Protein AF-A0A0J7JB76-F1 (afdb_monomer_lite)

Sequence (177 aa):
MGILAAVIQRQQTGEGQFIDISMTDAAFALNAMAGAACLAGGVEQKPEAGLLNGGSFYDYYQTRDERWLSVGSLEPQFSARLCDTLGLSEMKGLALSQKAFDQKALKEAIAGKIRDKDLAEWQSIFAGQDACVEPVLTISEAAEHPQLKARGMVVEADRGGGVMQRQLGCAIRFGAR

Secondary structure (DSSP, 8-state):
-HHHHHHHHHHHHS--------HHHHHHHTTHHHHHHHHTT-----TT-STTTTSSS-EEEE-TTS-EEEE---SHHHHHHHHHHHT-GGGHHHHT---HHHHHHHHHHHHHHHTTS-HHHHHHHHTT--S-EEE---HHHHHHSHHHHHTT-EEEEE-STT-EEEEEPPS------

InterPro domains:
  IPR003673 CoA-transferase family III [PF02515] (1-174)
  IPR023606 CoA-transferase family III domain 1 superfamily [G3DSA:3.40.50.10540] (1-158)
  IPR023606 CoA-transferase family III domain 1 superfamily [SSF89796] (1-175)
  IPR044855 CoA-transferase family III domain 3 superfamily [G3DSA:3.30.1540.10] (49-137)
  IPR050509 Coenzyme A-transferase family III [PTHR48228] (1-164)

Organism: NCBI:txid1658765

Radius of gyration: 22.47 Å; chains: 1; bounding box: 61×36×62 Å

Foldseek 3Di:
DVVVVQVVVCVVVVDGDDDDDDPVVVVVVVCVPQCCCCVVVVDHDDQCCDPCRPLFLQAWAAEQVRFIKGFDQLDLVLLCLLCVLLVNNVLSVLSPDPDSVSRVVVNVSSNVSRHVHDPVVVCVSCVVRSNRMDTPDDPVVVCVDPVCVVVVQWDWDDPDPPDTDTDGDDPDDDDDD

pLDDT: mean 95.37, std 5.17, range [47.91, 98.81]

Structure (mmCIF, N/CA/C/O backbone):
data_AF-A0A0J7JB76-F1
#
_entry.id   AF-A0A0J7JB76-F1
#
loop_
_atom_site.group_PDB
_atom_site.id
_atom_site.type_symbol
_atom_site.label_atom_id
_atom_site.label_alt_id
_atom_site.label_comp_id
_atom_site.label_asym_id
_atom_site.label_entity_id
_atom_site.label_seq_id
_atom_site.pdbx_PDB_ins_code
_atom_site.Cartn_x
_atom_site.Cartn_y
_atom_site.Cartn_z
_atom_site.occupancy
_atom_site.B_iso_or_equiv
_atom_site.auth_seq_id
_atom_site.auth_comp_id
_atom_site.auth_asym_id
_atom_site.auth_atom_id
_atom_site.pdbx_PDB_model_num
ATOM 1 N N . MET A 1 1 ? -11.875 -0.690 19.482 1.00 92.62 1 MET A N 1
ATOM 2 C CA . MET A 1 1 ? -11.086 -1.443 20.485 1.00 92.62 1 MET A CA 1
ATOM 3 C C . MET A 1 1 ? -11.352 -0.988 21.916 1.00 92.62 1 MET A C 1
ATOM 5 O O . MET A 1 1 ? -11.754 -1.835 22.699 1.00 92.62 1 MET A O 1
ATOM 9 N N . GLY A 1 2 ? -11.216 0.303 22.258 1.00 96.25 2 GLY A N 1
ATOM 10 C CA . GLY A 1 2 ? -11.395 0.788 23.643 1.00 96.25 2 GLY A CA 1
ATOM 11 C C . GLY A 1 2 ? -12.707 0.362 24.321 1.00 96.25 2 GLY A C 1
ATOM 12 O O . GLY A 1 2 ? -12.677 -0.172 25.423 1.00 96.25 2 GLY A O 1
ATOM 13 N N . ILE A 1 3 ? -13.846 0.482 23.627 1.00 97.75 3 ILE A N 1
ATOM 14 C CA . ILE A 1 3 ? -15.155 0.061 24.166 1.00 97.75 3 ILE A CA 1
ATOM 15 C C . ILE A 1 3 ? -15.190 -1.445 24.468 1.00 97.75 3 ILE A C 1
ATOM 17 O O . ILE A 1 3 ? -15.664 -1.845 25.526 1.00 97.75 3 ILE A O 1
ATOM 21 N N . LEU A 1 4 ? -14.663 -2.289 23.572 1.00 96.88 4 LEU A N 1
ATOM 22 C CA . LEU A 1 4 ? -14.629 -3.742 23.782 1.00 96.88 4 LEU A CA 1
ATOM 23 C C . LEU A 1 4 ? -13.777 -4.106 25.007 1.00 96.88 4 LEU A C 1
ATOM 25 O O . LEU A 1 4 ? -14.193 -4.941 25.805 1.00 96.88 4 LEU A O 1
ATOM 29 N N . ALA A 1 5 ? -12.628 -3.446 25.190 1.00 97.38 5 ALA A N 1
ATOM 30 C CA . ALA A 1 5 ? -11.774 -3.644 26.361 1.00 97.38 5 ALA A CA 1
ATOM 31 C C . ALA A 1 5 ? -12.476 -3.223 27.665 1.00 97.38 5 ALA A C 1
ATOM 33 O O . ALA A 1 5 ? -12.459 -3.980 28.632 1.00 97.38 5 ALA A O 1
ATOM 34 N N . ALA A 1 6 ? -13.163 -2.074 27.674 1.00 98.00 6 ALA A N 1
ATOM 35 C CA . ALA A 1 6 ? -13.942 -1.624 28.829 1.00 98.00 6 ALA A CA 1
ATOM 36 C C . ALA A 1 6 ? -15.108 -2.575 29.154 1.00 98.00 6 ALA A C 1
ATOM 38 O O . ALA A 1 6 ? -15.382 -2.841 30.318 1.00 98.00 6 ALA A O 1
ATOM 39 N N . VAL A 1 7 ? -15.766 -3.151 28.141 1.00 98.19 7 VAL A N 1
ATOM 40 C CA . VAL A 1 7 ? -16.809 -4.170 28.352 1.00 98.19 7 VAL A CA 1
ATOM 41 C C . VAL A 1 7 ? -16.234 -5.444 28.977 1.00 98.19 7 VAL A C 1
ATOM 43 O O . VAL A 1 7 ? -16.875 -6.011 29.859 1.00 98.19 7 VAL A O 1
ATOM 46 N N . ILE A 1 8 ? -15.050 -5.897 28.548 1.00 98.00 8 ILE A N 1
ATOM 47 C CA . ILE A 1 8 ? -14.371 -7.064 29.138 1.00 98.00 8 ILE A CA 1
ATOM 48 C C . ILE A 1 8 ? -13.971 -6.779 30.590 1.00 98.00 8 ILE A C 1
ATOM 50 O O . ILE A 1 8 ? -14.227 -7.607 31.460 1.00 98.00 8 ILE A O 1
ATOM 54 N N . GLN A 1 9 ? -13.395 -5.607 30.870 1.00 97.94 9 GLN A N 1
ATOM 55 C CA . GLN A 1 9 ? -13.030 -5.212 32.233 1.00 97.94 9 GLN A CA 1
ATOM 56 C C . GLN A 1 9 ? -14.270 -5.141 33.136 1.00 97.94 9 GLN A C 1
ATOM 58 O O . GLN A 1 9 ? -14.267 -5.742 34.209 1.00 97.94 9 GLN A O 1
ATOM 63 N N . ARG A 1 10 ? -15.364 -4.530 32.663 1.00 98.31 10 ARG A N 1
ATOM 64 C CA . ARG A 1 10 ? -16.624 -4.432 33.411 1.00 98.31 10 ARG A CA 1
ATOM 65 C C . ARG A 1 10 ? -17.196 -5.801 33.772 1.00 98.31 10 ARG A C 1
ATOM 67 O O . ARG A 1 10 ? -17.829 -5.931 34.811 1.00 98.31 10 ARG A O 1
ATOM 74 N N . GLN A 1 11 ? -17.003 -6.832 32.943 1.00 98.31 11 GLN A N 1
ATOM 75 C CA . GLN A 1 11 ? -17.454 -8.192 33.284 1.00 98.31 11 GLN A CA 1
ATOM 76 C C . GLN A 1 11 ? -16.741 -8.759 34.518 1.00 98.31 11 GLN A C 1
ATOM 78 O O . GLN A 1 11 ? -17.311 -9.600 35.204 1.00 98.31 11 GLN A O 1
ATOM 83 N N . GLN A 1 12 ? -15.517 -8.308 34.800 1.00 97.31 12 GLN A N 1
ATOM 84 C CA . GLN A 1 12 ? -14.741 -8.747 35.959 1.00 97.31 12 GLN A CA 1
ATOM 85 C C . GLN A 1 12 ? -14.987 -7.863 37.183 1.00 97.31 12 GLN A C 1
ATOM 87 O O . GLN A 1 12 ? -15.026 -8.365 38.301 1.00 97.31 12 GLN A O 1
ATOM 92 N N . THR A 1 13 ? -15.141 -6.553 36.981 1.00 97.56 13 THR A N 1
ATOM 93 C CA . THR A 1 13 ? -15.180 -5.568 38.074 1.00 97.56 13 THR A CA 1
ATOM 94 C C . THR A 1 13 ? -16.583 -5.075 38.419 1.00 97.56 13 THR A C 1
ATOM 96 O O . THR A 1 13 ? -16.801 -4.586 39.520 1.00 97.56 13 THR A O 1
ATOM 99 N N . GLY A 1 14 ? -17.541 -5.183 37.497 1.00 98.00 14 GLY A N 1
ATOM 100 C CA . GLY A 1 14 ? -18.872 -4.579 37.611 1.00 98.00 14 GLY A CA 1
ATOM 101 C C . GLY A 1 14 ? -18.912 -3.074 37.314 1.00 98.00 14 GLY A C 1
ATOM 102 O O . GLY A 1 14 ? -20.000 -2.502 37.253 1.00 98.00 14 GLY A O 1
ATOM 103 N N . GLU A 1 15 ? -17.767 -2.432 37.075 1.00 98.06 15 GLU A N 1
ATOM 104 C CA . GLU A 1 15 ? -17.663 -0.978 36.934 1.00 98.06 15 GLU A CA 1
ATOM 105 C C . GLU A 1 15 ? -17.486 -0.542 35.477 1.00 98.06 15 GLU A C 1
ATOM 107 O O . GLU A 1 15 ? -16.827 -1.200 34.674 1.00 98.06 15 GLU A O 1
ATOM 112 N N . GLY A 1 16 ? -18.107 0.583 35.117 1.00 97.50 16 GLY A N 1
ATOM 113 C CA . GLY A 1 16 ? -17.856 1.242 33.836 1.00 97.50 16 GLY A CA 1
ATOM 114 C C . GLY A 1 16 ? -16.560 2.053 33.857 1.00 97.50 16 GLY A C 1
ATOM 115 O O . GLY A 1 16 ? -15.994 2.317 34.914 1.00 97.50 16 GLY A O 1
ATOM 116 N N . GLN A 1 17 ? -16.121 2.511 32.684 1.00 97.75 17 GLN A N 1
ATOM 117 C CA . GLN A 1 17 ? -14.946 3.373 32.5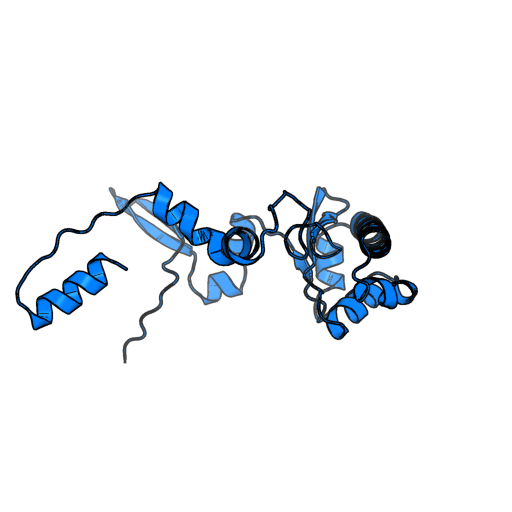62 1.00 97.75 17 GLN A CA 1
ATOM 118 C C . GLN A 1 17 ? -15.188 4.495 31.548 1.00 97.75 17 GLN A C 1
ATOM 120 O O . GLN A 1 17 ? -15.832 4.285 30.519 1.00 97.75 17 GLN A O 1
ATOM 125 N N . PHE A 1 18 ? -14.640 5.679 31.829 1.00 98.00 18 PHE A N 1
ATOM 126 C CA . PHE A 1 18 ? -14.515 6.756 30.850 1.00 98.00 18 PHE A CA 1
ATOM 127 C C . PHE A 1 18 ? -13.402 6.426 29.841 1.00 98.00 18 PHE A C 1
ATOM 129 O O . PHE A 1 18 ? -12.328 5.955 30.222 1.00 98.00 18 PHE A O 1
ATOM 136 N N . ILE A 1 19 ? -13.668 6.651 28.553 1.00 97.88 19 ILE A N 1
ATOM 137 C CA . ILE A 1 19 ? -12.717 6.419 27.461 1.00 97.88 19 ILE A CA 1
ATOM 138 C C . ILE A 1 19 ? -12.469 7.757 26.775 1.00 97.88 19 ILE A C 1
ATOM 140 O O . ILE A 1 19 ? -13.378 8.296 26.145 1.00 97.88 19 ILE A O 1
ATOM 144 N N . ASP A 1 20 ? -11.239 8.250 26.878 1.00 97.56 20 ASP A N 1
ATOM 145 C CA . ASP A 1 20 ? -10.775 9.411 26.125 1.00 97.56 20 ASP A CA 1
ATOM 146 C C . ASP A 1 20 ? -10.216 8.962 24.768 1.00 97.56 20 ASP A C 1
ATOM 148 O O . ASP A 1 20 ? -9.429 8.013 24.692 1.00 97.56 20 ASP A O 1
ATOM 152 N N . ILE A 1 21 ? -10.674 9.587 23.685 1.00 96.56 21 ILE A N 1
ATOM 153 C CA . ILE A 1 21 ? -10.290 9.236 22.317 1.00 96.56 21 ILE A CA 1
ATOM 154 C C . ILE A 1 21 ? -10.193 10.487 21.446 1.00 96.56 21 ILE A C 1
ATOM 156 O O . ILE A 1 21 ? -11.122 11.287 21.356 1.00 96.56 21 ILE A O 1
ATOM 160 N N . SER A 1 22 ? -9.069 10.607 20.742 1.00 97.62 22 SER A N 1
ATOM 161 C CA . SER A 1 22 ? -8.717 11.749 19.901 1.00 97.62 22 SER A CA 1
ATOM 162 C C . SER A 1 22 ? -8.426 11.289 18.471 1.00 97.62 22 SER A C 1
ATOM 164 O O . SER A 1 22 ? -7.728 10.296 18.246 1.00 97.62 22 SER A O 1
ATOM 166 N N . MET A 1 23 ? -8.954 12.022 17.482 1.00 98.00 23 MET A N 1
ATOM 167 C CA . MET A 1 23 ? -8.622 11.793 16.069 1.00 98.00 23 MET A CA 1
ATOM 168 C C . MET A 1 23 ? -7.137 12.044 15.796 1.00 98.00 23 MET A C 1
ATOM 170 O O . MET A 1 23 ? -6.532 11.320 15.008 1.00 98.00 23 MET A O 1
ATOM 174 N N . THR A 1 24 ? -6.553 13.041 16.463 1.00 98.31 24 THR A N 1
ATOM 175 C CA . THR A 1 24 ? -5.139 13.400 16.330 1.00 98.31 24 THR A CA 1
ATOM 176 C C . THR A 1 24 ? -4.244 12.267 16.815 1.00 98.31 24 THR A C 1
ATOM 178 O O . THR A 1 24 ? -3.324 11.871 16.104 1.00 98.31 24 THR A O 1
ATOM 181 N N . ASP A 1 25 ? -4.553 11.688 17.976 1.00 97.50 25 ASP A N 1
ATOM 182 C CA . ASP A 1 25 ? -3.767 10.610 18.584 1.00 97.50 25 ASP A CA 1
ATOM 183 C C . ASP A 1 25 ? -3.818 9.355 17.710 1.00 97.50 25 ASP A C 1
ATOM 185 O O . ASP A 1 25 ? -2.791 8.733 17.434 1.00 97.50 25 ASP A O 1
ATOM 189 N N . ALA A 1 26 ? -5.013 9.015 17.214 1.00 96.81 26 ALA A N 1
ATOM 190 C CA . ALA A 1 26 ? -5.208 7.884 16.316 1.00 96.81 26 ALA A CA 1
ATOM 191 C C . ALA A 1 26 ? -4.453 8.071 14.990 1.00 96.81 26 ALA A C 1
ATOM 193 O O . ALA A 1 26 ? -3.757 7.157 14.550 1.00 96.81 26 ALA A O 1
ATOM 194 N N . ALA A 1 27 ? -4.548 9.251 14.370 1.00 97.62 27 ALA A N 1
ATOM 195 C CA . ALA A 1 27 ? -3.835 9.552 13.131 1.00 97.62 27 ALA A CA 1
ATOM 196 C C . ALA A 1 27 ? -2.311 9.528 13.328 1.00 97.62 27 ALA A C 1
ATOM 198 O O . ALA A 1 27 ? -1.595 8.954 12.508 1.00 97.62 27 ALA A O 1
ATOM 199 N N . PHE A 1 28 ? -1.809 10.089 14.432 1.00 96.56 28 PHE A N 1
ATOM 200 C CA . PHE A 1 28 ? -0.385 10.061 14.761 1.00 96.56 28 PHE A CA 1
ATOM 201 C C . PHE A 1 28 ? 0.117 8.620 14.950 1.00 96.56 28 PHE A C 1
ATOM 203 O O . PHE A 1 28 ? 1.115 8.234 14.342 1.00 96.56 28 PHE A O 1
ATOM 210 N N . ALA A 1 29 ? -0.620 7.785 15.690 1.00 96.38 29 ALA A N 1
ATOM 211 C CA . ALA A 1 29 ? -0.256 6.390 15.948 1.00 96.38 29 ALA A CA 1
ATOM 212 C C . ALA A 1 29 ? -0.240 5.491 14.692 1.00 96.38 29 ALA A C 1
ATOM 214 O O . ALA A 1 29 ? 0.509 4.514 14.650 1.00 96.38 29 ALA A O 1
ATOM 215 N N . LEU A 1 30 ? -1.010 5.819 13.645 1.00 96.75 30 LEU A N 1
ATOM 216 C CA . LEU A 1 30 ? -0.991 5.086 12.368 1.00 96.75 30 LEU A CA 1
ATOM 217 C C . LEU A 1 30 ? 0.323 5.252 11.582 1.00 96.75 30 LEU A C 1
ATOM 219 O O . LEU A 1 30 ? 0.558 4.519 10.624 1.00 96.75 30 LEU A O 1
ATOM 223 N N . ASN A 1 31 ? 1.217 6.146 12.009 1.00 94.88 31 ASN A N 1
ATOM 224 C CA . ASN A 1 31 ? 2.530 6.352 11.401 1.00 94.88 31 ASN A CA 1
ATOM 225 C C . ASN A 1 31 ? 3.616 5.436 11.990 1.00 94.88 31 ASN A C 1
ATOM 227 O O . ASN A 1 31 ? 4.779 5.815 11.996 1.00 94.88 31 ASN A O 1
ATOM 231 N N . ALA A 1 32 ? 3.282 4.241 12.491 1.00 94.81 32 ALA A N 1
ATOM 232 C CA . ALA A 1 32 ? 4.197 3.399 13.274 1.00 94.81 32 ALA A CA 1
ATOM 233 C C . ALA A 1 32 ? 5.607 3.227 12.659 1.00 94.81 32 ALA A C 1
ATOM 235 O O . ALA A 1 32 ? 6.602 3.375 13.365 1.00 94.81 32 ALA A O 1
ATOM 236 N N . MET A 1 33 ? 5.715 2.975 11.348 1.00 92.88 33 MET A N 1
ATOM 237 C CA . MET A 1 33 ? 7.012 2.818 10.668 1.00 92.88 33 MET A CA 1
ATOM 238 C C . MET A 1 33 ? 7.784 4.140 10.540 1.00 92.88 33 MET A C 1
ATOM 240 O O . MET A 1 33 ? 8.948 4.219 10.926 1.00 92.88 33 MET A O 1
ATOM 244 N N . ALA A 1 34 ? 7.128 5.183 10.024 1.00 92.69 34 ALA A N 1
ATOM 245 C CA . ALA A 1 34 ? 7.710 6.515 9.851 1.00 92.69 34 ALA A CA 1
ATOM 246 C C . ALA A 1 34 ? 8.100 7.145 11.202 1.00 92.69 34 ALA A C 1
ATOM 248 O O . ALA A 1 34 ? 9.177 7.721 11.351 1.00 92.69 34 ALA A O 1
ATOM 249 N N . GLY A 1 35 ? 7.246 6.969 12.209 1.00 94.75 35 GLY A N 1
ATOM 250 C CA . GLY A 1 35 ? 7.457 7.395 13.584 1.00 94.75 35 GLY A CA 1
ATOM 251 C C . GLY A 1 35 ? 8.623 6.667 14.243 1.00 94.75 35 GLY A C 1
ATOM 252 O O . GLY A 1 35 ? 9.445 7.323 14.871 1.00 94.75 35 GLY A O 1
ATOM 253 N N . ALA A 1 36 ? 8.768 5.349 14.058 1.00 95.12 36 ALA A N 1
ATOM 254 C CA . ALA A 1 36 ? 9.933 4.618 14.562 1.00 95.12 36 ALA A CA 1
ATOM 255 C C . ALA A 1 36 ? 11.240 5.107 13.912 1.00 95.12 36 ALA A C 1
ATOM 257 O O . ALA A 1 36 ? 12.220 5.360 14.614 1.00 95.12 36 ALA A O 1
ATOM 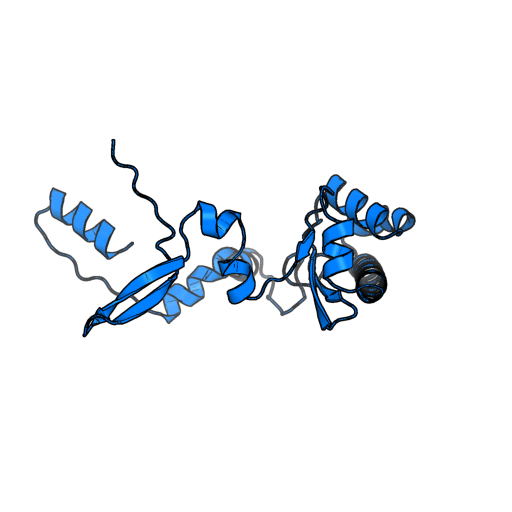258 N N . ALA A 1 37 ? 11.245 5.299 12.589 1.00 93.81 37 ALA A N 1
ATOM 259 C CA . ALA A 1 37 ? 12.408 5.812 11.868 1.00 93.81 37 ALA A CA 1
ATOM 260 C C . ALA A 1 37 ? 12.819 7.222 12.335 1.00 93.81 37 ALA A C 1
ATOM 262 O O . ALA A 1 37 ? 14.008 7.484 12.508 1.00 93.81 37 ALA A O 1
ATOM 263 N N . CYS A 1 38 ? 11.852 8.105 12.600 1.00 95.75 38 CYS A N 1
ATOM 264 C CA . CYS A 1 38 ? 12.116 9.453 13.101 1.00 95.75 38 CYS A CA 1
ATOM 265 C C . CYS A 1 38 ? 12.499 9.468 14.593 1.00 95.75 38 CYS A C 1
ATOM 267 O O . CYS A 1 38 ? 13.595 9.899 14.941 1.00 95.75 38 CYS A O 1
ATOM 269 N N . LEU A 1 39 ? 11.643 8.950 15.479 1.00 97.00 39 LEU A N 1
ATOM 270 C CA . LEU A 1 39 ? 11.798 9.079 16.935 1.00 97.00 39 LEU A CA 1
ATOM 271 C C . LEU A 1 39 ? 12.930 8.219 17.507 1.00 97.00 39 LEU A C 1
ATOM 273 O O . LEU A 1 39 ? 13.630 8.662 18.413 1.00 97.00 39 LEU A O 1
ATOM 277 N N . ALA A 1 40 ? 13.099 6.990 17.008 1.00 96.69 40 ALA A N 1
ATOM 278 C CA . ALA A 1 40 ? 14.149 6.084 17.476 1.00 96.69 40 ALA A CA 1
ATOM 279 C C . ALA A 1 40 ? 15.385 6.112 16.568 1.00 96.69 40 ALA A C 1
ATOM 281 O O . ALA A 1 40 ? 16.505 5.953 17.049 1.00 96.69 40 ALA A O 1
ATOM 282 N N . GLY A 1 41 ? 15.187 6.303 15.260 1.00 95.50 41 GLY A N 1
ATOM 283 C CA . GLY A 1 41 ? 16.265 6.297 14.270 1.00 95.50 41 GLY A CA 1
ATOM 284 C C . GLY A 1 41 ? 16.881 7.665 13.969 1.00 95.50 41 GLY A C 1
ATOM 285 O O . GLY A 1 41 ? 17.928 7.711 13.330 1.00 95.50 41 GLY A O 1
ATOM 286 N N . GLY A 1 42 ? 16.260 8.773 14.392 1.00 96.19 42 GLY A N 1
ATOM 287 C CA . GLY A 1 42 ? 16.727 10.128 14.075 1.00 96.19 42 GLY A CA 1
ATOM 288 C C . GLY A 1 42 ? 16.656 10.477 12.584 1.00 96.19 42 GLY A C 1
ATOM 289 O O . GLY A 1 42 ? 17.333 11.401 12.136 1.00 96.19 42 GLY A O 1
ATOM 290 N N . VAL A 1 43 ? 15.877 9.726 11.797 1.00 92.94 43 VAL A N 1
ATOM 291 C CA . VAL A 1 43 ? 15.744 9.924 10.351 1.00 92.94 43 VAL A CA 1
ATOM 292 C C . VAL A 1 43 ? 14.464 10.692 10.062 1.00 92.94 43 VAL A C 1
ATOM 294 O O . VAL A 1 43 ? 13.362 10.153 10.173 1.00 92.94 43 VAL A O 1
ATOM 297 N N . GLU A 1 44 ? 14.611 11.944 9.640 1.00 93.94 44 GLU A N 1
ATOM 298 C CA . GLU A 1 44 ? 13.477 12.762 9.219 1.00 93.94 44 GLU A CA 1
ATOM 299 C C . GLU A 1 44 ? 12.814 12.175 7.968 1.00 93.94 44 GLU A C 1
ATOM 301 O O . GLU A 1 44 ? 13.489 11.809 6.999 1.00 93.94 44 GLU A O 1
ATOM 306 N N . GLN A 1 45 ? 11.486 12.094 7.980 1.00 92.81 45 GLN A N 1
ATOM 307 C CA . GLN A 1 45 ? 10.729 11.473 6.898 1.00 92.81 45 GLN A CA 1
ATOM 308 C C . GLN A 1 45 ? 10.355 12.515 5.847 1.00 92.81 45 GLN A C 1
ATOM 310 O O . GLN A 1 45 ? 9.967 13.639 6.163 1.00 92.81 45 GLN A O 1
ATOM 315 N N . LYS A 1 46 ? 10.463 12.142 4.571 1.00 93.06 46 LYS A N 1
ATOM 316 C CA . LYS A 1 46 ? 10.091 13.001 3.442 1.00 93.06 46 LYS A CA 1
ATOM 317 C C . LYS A 1 46 ? 9.282 12.208 2.413 1.00 93.06 46 LYS A C 1
ATOM 319 O O . LYS A 1 46 ? 9.498 10.994 2.289 1.00 93.06 46 LYS A O 1
ATOM 324 N N . PRO A 1 47 ? 8.371 12.869 1.675 1.00 92.06 47 PRO A N 1
ATOM 325 C CA . PRO A 1 47 ? 7.729 12.260 0.516 1.00 92.06 47 PRO A CA 1
ATOM 326 C C . PRO A 1 47 ? 8.786 11.703 -0.442 1.00 92.06 47 PRO A C 1
ATOM 328 O O . PRO A 1 47 ? 9.788 12.372 -0.688 1.00 92.06 47 PRO A O 1
ATOM 331 N N . GLU A 1 48 ? 8.576 10.478 -0.927 1.00 91.81 48 GLU A N 1
ATOM 332 C CA . GLU A 1 48 ? 9.420 9.837 -1.949 1.00 91.81 48 GLU A CA 1
ATOM 333 C C . GLU A 1 48 ? 10.917 9.738 -1.609 1.00 91.81 48 GLU A C 1
ATOM 335 O O . GLU A 1 48 ? 11.764 9.687 -2.495 1.00 91.81 48 GLU A O 1
ATOM 340 N N . ALA A 1 49 ? 11.276 9.708 -0.323 1.00 90.38 49 ALA A N 1
ATOM 341 C CA . ALA A 1 49 ? 12.674 9.603 0.107 1.00 90.38 49 ALA A CA 1
ATOM 342 C C . ALA A 1 49 ? 13.055 8.224 0.668 1.00 90.38 49 ALA A C 1
ATOM 344 O O . ALA A 1 49 ? 14.238 7.908 0.783 1.00 90.38 49 ALA A O 1
ATOM 345 N N . GLY A 1 50 ? 12.072 7.418 1.059 1.00 89.31 50 GLY A N 1
ATOM 346 C CA . GLY A 1 50 ? 12.257 6.119 1.691 1.00 89.31 50 GLY A CA 1
ATOM 347 C C . GLY A 1 50 ? 12.077 4.954 0.721 1.00 89.31 50 GLY A C 1
ATOM 348 O O . GLY A 1 50 ? 11.509 5.081 -0.361 1.00 89.31 50 GLY A O 1
ATOM 349 N N . LEU A 1 51 ? 12.523 3.774 1.152 1.00 90.19 51 LEU A N 1
ATOM 350 C CA . LEU A 1 51 ? 12.467 2.552 0.348 1.00 90.19 51 LEU A CA 1
ATOM 351 C C . LEU A 1 51 ? 11.043 2.213 -0.122 1.00 90.19 51 LEU A C 1
ATOM 353 O O . LEU A 1 51 ? 10.870 1.832 -1.271 1.00 90.19 51 LEU A O 1
ATOM 357 N N . LEU A 1 52 ? 10.044 2.376 0.752 1.00 91.81 52 LEU A N 1
ATOM 358 C CA . LEU A 1 52 ? 8.666 1.906 0.546 1.00 91.81 52 LEU A CA 1
ATOM 359 C C . LEU A 1 52 ? 7.679 3.006 0.127 1.00 91.81 52 LEU A C 1
ATOM 361 O O . LEU A 1 52 ? 6.472 2.774 0.128 1.00 91.81 52 LEU A O 1
ATOM 365 N N . ASN A 1 53 ? 8.159 4.217 -0.161 1.00 90.81 53 ASN A N 1
ATOM 366 C CA . ASN A 1 53 ? 7.292 5.355 -0.482 1.00 90.81 53 ASN A CA 1
ATOM 367 C C . ASN A 1 53 ? 7.708 6.104 -1.756 1.00 90.81 53 ASN A C 1
ATOM 369 O O . ASN A 1 53 ? 7.394 7.284 -1.872 1.00 90.81 53 ASN A O 1
ATOM 373 N N . GLY A 1 54 ? 8.418 5.439 -2.673 1.00 91.75 54 GLY A N 1
ATOM 374 C CA . GLY A 1 54 ? 8.844 6.013 -3.953 1.00 91.75 54 GLY A CA 1
ATOM 375 C C . GLY A 1 54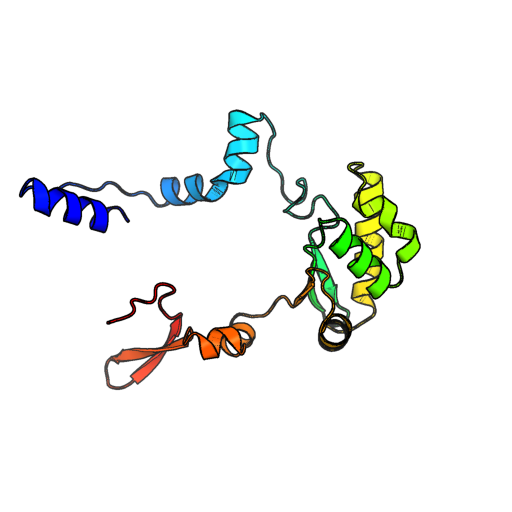 ? 10.288 6.525 -3.990 1.00 91.75 54 GLY A C 1
ATOM 376 O O . GLY A 1 54 ? 10.747 6.969 -5.038 1.00 91.75 54 GLY A O 1
ATOM 377 N N . GLY A 1 55 ? 11.058 6.423 -2.901 1.00 92.50 55 GLY A N 1
ATOM 378 C CA . GLY A 1 55 ? 12.496 6.748 -2.906 1.00 92.50 55 GLY A CA 1
ATOM 379 C C . GLY A 1 55 ? 13.392 5.693 -3.565 1.00 92.50 55 GLY A C 1
ATOM 380 O O . GLY A 1 55 ? 14.606 5.873 -3.651 1.00 92.50 55 GLY A O 1
ATOM 381 N N . SER A 1 56 ? 12.806 4.591 -4.030 1.00 95.25 56 SER A N 1
ATOM 382 C CA . SER A 1 56 ? 13.471 3.482 -4.715 1.00 95.25 56 SER A CA 1
ATOM 383 C C . SER A 1 56 ? 12.676 3.079 -5.966 1.00 95.25 56 SER A C 1
ATOM 385 O O . SER A 1 56 ? 11.706 3.751 -6.320 1.00 95.25 56 SER A O 1
ATOM 387 N N . PHE A 1 57 ? 13.050 1.984 -6.638 1.00 96.56 57 PHE A N 1
ATOM 388 C CA . PHE A 1 57 ? 12.214 1.428 -7.713 1.00 96.56 57 PHE A CA 1
ATOM 389 C C . PHE A 1 57 ? 10.881 0.826 -7.212 1.00 96.56 57 PHE A C 1
ATOM 391 O O . PHE A 1 57 ? 10.013 0.522 -8.032 1.00 96.56 57 PHE A O 1
ATOM 398 N N . TYR A 1 58 ? 10.695 0.650 -5.899 1.00 97.00 58 TYR A N 1
ATOM 399 C CA . TYR A 1 58 ? 9.389 0.356 -5.306 1.00 97.00 58 TYR A CA 1
ATOM 400 C C . TYR A 1 58 ? 8.518 1.611 -5.392 1.00 97.00 58 TYR A C 1
ATOM 402 O O . TYR A 1 58 ? 8.714 2.568 -4.634 1.00 97.00 58 TYR A O 1
ATOM 410 N N . ASP A 1 59 ? 7.596 1.629 -6.353 1.00 97.50 59 ASP A N 1
ATOM 411 C CA . ASP A 1 59 ? 6.739 2.782 -6.613 1.00 97.50 59 ASP A CA 1
ATOM 412 C C . ASP A 1 59 ? 5.538 2.434 -7.508 1.00 97.50 59 ASP A C 1
ATOM 414 O O . ASP A 1 59 ? 5.352 1.292 -7.942 1.00 97.50 59 ASP A O 1
ATOM 418 N N . TYR A 1 60 ? 4.731 3.450 -7.797 1.00 97.81 60 TYR A N 1
ATOM 419 C CA . TYR A 1 60 ? 3.703 3.449 -8.817 1.00 97.81 60 TYR A CA 1
ATOM 420 C C . TYR A 1 60 ? 4.239 3.963 -10.153 1.00 97.81 60 TYR A C 1
ATOM 422 O O . TYR A 1 60 ? 4.948 4.967 -10.231 1.00 97.81 60 TYR A O 1
ATOM 430 N N . TYR A 1 61 ? 3.832 3.299 -11.231 1.00 98.44 61 TYR A N 1
ATOM 431 C CA . TYR A 1 61 ? 4.270 3.605 -12.585 1.00 98.44 61 TYR A CA 1
ATOM 432 C C . TYR A 1 61 ? 3.074 3.790 -13.508 1.00 98.44 61 TYR A C 1
ATOM 434 O O . TYR A 1 61 ? 2.187 2.937 -13.573 1.00 98.44 61 TYR A O 1
ATOM 442 N N . GLN A 1 62 ? 3.062 4.917 -14.216 1.00 98.62 62 GLN A N 1
ATOM 443 C CA . GLN A 1 62 ? 1.981 5.272 -15.126 1.00 98.62 62 GLN A CA 1
ATOM 444 C C . GLN A 1 62 ? 2.105 4.495 -16.440 1.00 98.62 62 GLN A C 1
ATOM 446 O O . GLN A 1 62 ? 3.178 4.464 -17.043 1.00 98.62 62 GLN A O 1
ATOM 451 N N . THR A 1 63 ? 1.012 3.887 -16.883 1.00 98.81 63 THR A N 1
ATOM 452 C CA . THR A 1 63 ? 0.894 3.188 -18.167 1.00 98.81 63 THR A CA 1
ATOM 453 C C . THR A 1 63 ? 0.599 4.176 -19.299 1.00 98.81 63 THR A C 1
ATOM 455 O O . THR A 1 63 ? 0.382 5.369 -19.066 1.00 98.81 63 THR A O 1
ATOM 458 N N . ARG A 1 64 ? 0.581 3.692 -20.545 1.00 98.69 64 ARG A N 1
ATOM 459 C CA . ARG A 1 64 ? 0.299 4.517 -21.733 1.00 98.69 64 ARG A CA 1
ATOM 460 C C . ARG A 1 64 ? -1.080 5.188 -21.694 1.00 98.69 64 ARG A C 1
ATOM 462 O O . ARG A 1 64 ? -1.212 6.330 -22.120 1.00 98.69 64 ARG A O 1
ATOM 469 N N . ASP A 1 65 ? -2.081 4.493 -21.164 1.00 98.38 65 ASP A N 1
ATOM 470 C CA . ASP A 1 65 ? -3.473 4.939 -21.014 1.00 98.38 65 ASP A CA 1
ATOM 471 C C . ASP A 1 65 ? -3.731 5.723 -19.713 1.00 98.38 65 ASP A C 1
ATOM 473 O O . ASP A 1 65 ? -4.858 5.771 -19.224 1.00 98.38 65 ASP A O 1
ATOM 477 N N . GLU A 1 66 ? -2.684 6.316 -19.128 1.00 98.25 66 GLU A N 1
ATOM 478 C CA . GLU A 1 66 ? -2.725 7.133 -17.902 1.00 98.25 66 GLU A CA 1
ATOM 479 C C . GLU A 1 66 ? -3.244 6.405 -16.646 1.00 98.25 66 GLU A C 1
ATOM 481 O O . GLU A 1 66 ? -3.528 7.023 -15.615 1.00 98.25 66 GLU A O 1
ATOM 486 N N . ARG A 1 67 ? -3.319 5.074 -16.708 1.00 98.38 67 ARG A N 1
ATOM 487 C CA . ARG A 1 67 ? -3.563 4.191 -15.567 1.00 98.38 67 ARG A CA 1
ATOM 488 C C . ARG A 1 67 ? -2.242 3.891 -14.848 1.00 98.38 67 ARG A C 1
ATOM 490 O O . ARG A 1 67 ? -1.196 4.431 -15.195 1.00 98.38 67 ARG A O 1
ATOM 497 N N . TRP A 1 68 ? -2.286 3.072 -13.799 1.00 98.56 68 TRP A N 1
ATOM 498 C CA . TRP A 1 68 ? -1.137 2.860 -12.916 1.00 98.56 68 TRP A CA 1
ATOM 499 C C . TRP A 1 68 ? -0.955 1.390 -12.547 1.00 98.56 68 TRP A C 1
ATOM 501 O O . TRP A 1 68 ? -1.930 0.678 -12.293 1.00 98.56 68 TRP A O 1
ATOM 511 N N . LEU A 1 69 ? 0.306 0.970 -12.464 1.00 98.50 69 LEU A N 1
ATOM 512 C CA . LEU A 1 69 ? 0.747 -0.269 -11.824 1.00 98.50 69 LEU A CA 1
ATOM 513 C C . LEU A 1 69 ? 1.474 0.068 -10.524 1.00 98.50 69 LEU A C 1
ATOM 515 O O . LEU A 1 69 ? 2.264 1.011 -10.496 1.00 98.50 69 LEU A O 1
ATOM 519 N N . SER A 1 70 ? 1.249 -0.711 -9.471 1.00 98.12 70 SER A N 1
ATOM 520 C CA . SER A 1 70 ? 2.126 -0.741 -8.302 1.00 98.12 70 SER A CA 1
ATOM 521 C C . SER A 1 70 ? 3.208 -1.796 -8.507 1.00 98.12 70 SER A C 1
ATOM 523 O O . SER A 1 70 ? 2.926 -2.908 -8.953 1.00 98.12 70 SER A O 1
ATOM 525 N N . VAL A 1 71 ? 4.453 -1.456 -8.184 1.00 98.12 71 VAL A N 1
ATOM 526 C CA . VAL A 1 71 ? 5.590 -2.378 -8.258 1.00 98.12 71 VAL A CA 1
ATOM 527 C C . VAL A 1 71 ? 6.177 -2.534 -6.864 1.00 98.12 71 VAL A C 1
ATOM 529 O O . VAL A 1 71 ? 6.729 -1.594 -6.296 1.00 98.12 71 VAL A O 1
ATOM 532 N N . GLY A 1 72 ? 6.048 -3.745 -6.326 1.00 96.88 72 GLY A N 1
ATOM 533 C CA . GLY A 1 72 ? 6.457 -4.122 -4.978 1.00 96.88 72 GLY A CA 1
ATOM 534 C C . GLY A 1 72 ? 7.676 -5.046 -4.903 1.00 96.88 72 GLY A C 1
ATOM 535 O O . GLY A 1 72 ? 7.901 -5.668 -3.871 1.00 96.88 72 GLY A O 1
ATOM 536 N N . SER A 1 73 ? 8.428 -5.197 -5.993 1.00 96.50 73 SER A N 1
ATOM 537 C CA . SER A 1 73 ? 9.369 -6.303 -6.239 1.00 96.50 73 SER A CA 1
ATOM 538 C C . SER A 1 73 ? 10.717 -6.197 -5.502 1.00 96.50 73 SER A C 1
ATOM 540 O O . SER A 1 73 ? 11.767 -6.282 -6.133 1.00 96.50 73 SER A O 1
ATOM 542 N N . LEU A 1 74 ? 10.732 -5.980 -4.186 1.00 94.12 74 LEU A N 1
ATOM 543 C CA . LEU A 1 74 ? 11.971 -5.721 -3.430 1.00 94.12 74 LEU A CA 1
ATOM 544 C C . LEU A 1 74 ? 12.861 -6.954 -3.253 1.00 94.12 74 LEU A C 1
ATOM 546 O O . LEU A 1 74 ? 14.083 -6.831 -3.169 1.00 94.12 74 LEU A O 1
ATOM 550 N N . GLU A 1 75 ? 12.275 -8.144 -3.189 1.00 94.94 75 GLU A N 1
ATOM 551 C CA . GLU A 1 75 ? 13.025 -9.374 -2.992 1.00 94.94 75 GLU A CA 1
ATOM 552 C C . GLU A 1 75 ? 13.793 -9.771 -4.266 1.00 94.94 75 GLU A C 1
ATOM 554 O O . GLU A 1 75 ? 13.296 -9.580 -5.384 1.00 94.94 75 GLU A O 1
ATOM 559 N N . PRO A 1 76 ? 14.993 -10.377 -4.142 1.00 94.50 76 PRO A N 1
ATOM 560 C CA . PRO A 1 76 ? 15.843 -10.702 -5.290 1.00 94.50 76 PRO A CA 1
ATOM 561 C C . PRO A 1 76 ? 15.150 -11.534 -6.376 1.00 94.50 76 PRO A C 1
ATOM 563 O O . PRO A 1 76 ? 15.340 -11.280 -7.564 1.00 94.50 76 PRO A O 1
ATOM 566 N N . GLN A 1 77 ? 14.324 -12.517 -5.995 1.00 95.75 77 GLN A N 1
ATOM 567 C CA . GLN A 1 77 ? 13.602 -13.322 -6.983 1.00 95.75 77 GLN A CA 1
ATOM 568 C C . GLN A 1 77 ? 12.549 -12.511 -7.753 1.00 95.75 77 GLN A C 1
ATOM 570 O O . GLN A 1 77 ? 12.414 -12.686 -8.964 1.00 95.75 77 GLN A O 1
ATOM 575 N N . PHE A 1 78 ? 11.839 -11.602 -7.082 1.00 97.06 78 PHE A N 1
ATOM 576 C CA . PHE A 1 78 ? 10.743 -10.837 -7.672 1.00 97.06 78 PHE A CA 1
ATOM 577 C C . PHE A 1 78 ? 11.281 -9.694 -8.527 1.00 97.06 78 PHE A C 1
ATOM 579 O O . PHE A 1 78 ? 10.825 -9.514 -9.651 1.00 97.06 78 PHE A O 1
ATOM 586 N N . SER A 1 79 ? 12.310 -8.981 -8.059 1.00 96.31 79 SER A N 1
ATOM 587 C CA . SER A 1 79 ? 13.024 -7.980 -8.869 1.00 96.31 79 SER A CA 1
ATOM 588 C C . SER A 1 79 ? 13.652 -8.593 -10.121 1.00 96.31 79 SER A C 1
ATOM 590 O O . SER A 1 79 ? 13.586 -7.997 -11.198 1.00 96.31 79 SER A O 1
ATOM 592 N N . ALA A 1 80 ? 14.214 -9.803 -10.026 1.00 96.50 80 ALA A N 1
ATOM 593 C CA . ALA A 1 80 ? 14.728 -10.510 -11.194 1.00 96.50 80 ALA A CA 1
ATOM 594 C C . ALA A 1 80 ? 13.615 -10.837 -12.201 1.00 96.50 80 ALA A C 1
ATOM 596 O O . ALA A 1 80 ? 13.787 -10.581 -13.394 1.00 96.50 80 ALA A O 1
ATOM 597 N N . ARG A 1 81 ? 12.470 -11.348 -11.724 1.00 97.62 81 ARG A N 1
ATOM 598 C CA . ARG A 1 81 ? 11.285 -11.621 -12.556 1.00 97.62 81 ARG A CA 1
ATOM 599 C C . ARG A 1 81 ? 10.712 -10.358 -13.189 1.00 97.62 81 ARG A C 1
ATOM 601 O O . ARG A 1 81 ? 10.384 -10.387 -14.373 1.00 97.62 81 ARG A O 1
ATOM 608 N N . LEU A 1 82 ? 10.640 -9.258 -12.442 1.00 98.19 82 LEU A N 1
ATOM 609 C CA . LEU A 1 82 ? 10.235 -7.947 -12.944 1.00 98.19 82 LEU A CA 1
ATOM 610 C C . LEU A 1 82 ? 11.136 -7.515 -14.105 1.00 98.19 82 LEU A C 1
ATOM 612 O O . LEU A 1 82 ? 10.642 -7.227 -15.192 1.00 98.19 82 LEU A O 1
ATOM 616 N N . CYS A 1 83 ? 12.455 -7.520 -13.890 1.00 97.75 83 CYS A N 1
ATOM 617 C CA . CYS A 1 83 ? 13.423 -7.118 -14.907 1.00 97.75 83 CYS A CA 1
ATOM 618 C C . CYS A 1 83 ? 13.318 -7.995 -16.160 1.00 97.75 83 CYS A C 1
ATOM 620 O O . CYS A 1 83 ? 13.295 -7.465 -17.264 1.00 97.75 83 CYS A O 1
ATOM 622 N N . ASP A 1 84 ? 13.197 -9.316 -16.010 1.00 97.44 84 ASP A N 1
ATOM 623 C CA . ASP A 1 84 ? 13.025 -10.219 -17.156 1.00 97.44 84 ASP A CA 1
ATOM 624 C C . ASP A 1 84 ? 11.732 -9.940 -17.925 1.00 97.44 84 ASP A C 1
ATOM 626 O O . ASP A 1 84 ? 11.745 -9.868 -19.152 1.00 97.44 84 ASP A O 1
ATOM 630 N N . THR A 1 85 ? 10.628 -9.728 -17.209 1.00 97.69 85 THR A N 1
ATOM 631 C CA . THR A 1 85 ? 9.313 -9.466 -17.812 1.00 97.69 85 THR A CA 1
ATOM 632 C C . THR A 1 85 ? 9.293 -8.135 -18.570 1.00 97.69 85 THR A C 1
ATOM 634 O O . THR A 1 85 ? 8.663 -8.026 -19.620 1.00 97.69 85 THR A O 1
ATOM 637 N N . LEU A 1 86 ? 10.026 -7.132 -18.077 1.00 97.75 86 LEU A N 1
ATOM 638 C CA . LEU A 1 86 ? 10.169 -5.821 -18.718 1.00 97.75 86 LEU A CA 1
ATOM 639 C C . LEU A 1 86 ? 11.265 -5.775 -19.801 1.00 97.75 86 LEU A C 1
ATOM 641 O O . LEU A 1 86 ? 11.416 -4.753 -20.477 1.00 97.75 86 LEU A O 1
ATOM 645 N N . GLY A 1 87 ? 12.036 -6.854 -19.979 1.00 97.31 87 GLY A N 1
ATOM 646 C CA . GLY A 1 87 ? 13.178 -6.888 -20.896 1.00 97.31 87 GLY A CA 1
ATOM 647 C C . GLY A 1 87 ? 14.324 -5.963 -20.466 1.00 97.31 87 GLY A C 1
ATOM 648 O O . GLY A 1 87 ? 14.904 -5.286 -21.309 1.00 97.31 87 GLY A O 1
ATOM 649 N N . LEU A 1 88 ? 14.590 -5.908 -19.159 1.00 97.38 88 LEU A N 1
ATOM 650 C CA . LEU A 1 88 ? 15.638 -5.139 -18.474 1.00 97.38 88 LEU A CA 1
ATOM 651 C C . LEU A 1 88 ? 16.595 -6.075 -17.708 1.00 97.38 88 LEU A C 1
ATOM 653 O O . LEU A 1 88 ? 17.059 -5.757 -16.611 1.00 97.38 88 LEU A O 1
ATOM 657 N N . SER A 1 89 ? 16.843 -7.285 -18.218 1.00 96.25 89 SER A N 1
ATOM 658 C CA . SER A 1 89 ? 17.608 -8.325 -17.513 1.00 96.25 89 SER A CA 1
ATOM 659 C C . SER A 1 89 ? 19.029 -7.885 -17.129 1.00 96.25 89 SER A C 1
ATOM 661 O O . SER A 1 89 ? 19.563 -8.349 -16.121 1.00 96.25 89 SER A O 1
ATOM 663 N N . GLU A 1 90 ? 19.633 -6.968 -17.884 1.00 96.00 90 GLU A N 1
ATOM 664 C CA . GLU A 1 90 ? 20.929 -6.349 -17.595 1.00 96.00 90 GLU A CA 1
ATOM 665 C C . GLU A 1 90 ? 20.914 -5.449 -16.349 1.00 96.00 90 GLU A C 1
ATOM 667 O O . GLU A 1 90 ? 21.957 -5.222 -15.737 1.00 96.00 90 GLU A O 1
ATOM 672 N N . MET A 1 91 ? 19.736 -4.977 -15.928 1.00 95.62 91 MET A N 1
ATOM 673 C CA . MET A 1 91 ? 19.563 -4.069 -14.791 1.00 95.62 91 MET A CA 1
ATOM 674 C C . MET A 1 91 ? 19.262 -4.783 -13.468 1.00 95.62 91 MET A C 1
ATOM 676 O O . MET A 1 91 ? 19.165 -4.125 -12.433 1.00 95.62 91 MET A O 1
ATOM 680 N N . LYS A 1 92 ? 19.179 -6.122 -13.451 1.00 95.19 92 LYS A N 1
ATOM 681 C CA . LYS A 1 92 ? 18.897 -6.912 -12.233 1.00 95.19 92 LYS A CA 1
ATOM 682 C C . LYS A 1 92 ? 19.809 -6.572 -11.056 1.00 95.19 92 LYS A C 1
ATOM 684 O O . LYS A 1 92 ? 19.363 -6.544 -9.914 1.00 95.19 92 LYS A O 1
ATOM 689 N N . GLY A 1 93 ? 21.086 -6.297 -11.330 1.00 93.38 93 GLY A N 1
ATOM 690 C CA . GLY A 1 93 ? 22.053 -5.922 -10.297 1.00 93.38 93 GLY A CA 1
ATOM 691 C C . GLY A 1 93 ? 21.719 -4.599 -9.600 1.00 93.38 93 GLY A C 1
ATOM 692 O O . GLY A 1 93 ? 22.054 -4.432 -8.429 1.00 93.38 93 GLY A O 1
ATOM 693 N N . LEU A 1 94 ? 21.022 -3.681 -10.283 1.00 95.25 94 LEU A N 1
ATOM 694 C CA . LEU A 1 94 ? 20.647 -2.379 -9.727 1.00 95.25 94 LEU A CA 1
ATOM 695 C C . LEU A 1 94 ? 19.557 -2.506 -8.660 1.00 95.25 94 LEU A C 1
ATOM 697 O O . LEU A 1 94 ? 19.582 -1.753 -7.691 1.00 95.25 94 LEU A O 1
ATOM 701 N N . ALA A 1 95 ? 18.660 -3.491 -8.780 1.00 91.50 95 ALA A N 1
ATOM 702 C CA . ALA A 1 95 ? 17.592 -3.714 -7.804 1.00 91.50 95 ALA A CA 1
ATOM 703 C C . ALA A 1 95 ? 18.135 -4.042 -6.402 1.00 91.50 95 ALA A C 1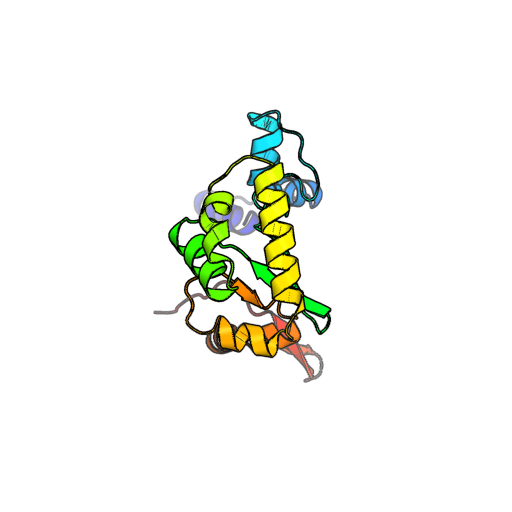
ATOM 705 O O . ALA A 1 95 ? 17.533 -3.677 -5.398 1.00 91.50 95 ALA A O 1
ATOM 706 N N . LEU A 1 96 ? 19.308 -4.679 -6.329 1.00 90.88 96 LEU A N 1
ATOM 707 C CA . LEU A 1 96 ? 19.976 -5.025 -5.071 1.00 90.88 96 LEU A CA 1
ATOM 708 C C . LEU A 1 96 ? 20.859 -3.893 -4.523 1.00 90.88 96 LEU A C 1
ATOM 710 O O . LEU A 1 96 ? 21.382 -3.995 -3.412 1.00 90.88 96 LEU A O 1
ATOM 714 N N . SER A 1 97 ? 21.065 -2.825 -5.297 1.00 93.19 97 SER A N 1
ATOM 715 C CA . SER A 1 97 ? 21.908 -1.704 -4.892 1.00 93.19 97 SER A CA 1
ATOM 716 C C . SER A 1 97 ? 21.161 -0.764 -3.956 1.00 93.19 97 SER A C 1
ATOM 718 O O . SER A 1 97 ? 20.040 -0.358 -4.231 1.00 93.19 97 SER A O 1
ATOM 720 N N . GLN A 1 98 ? 21.811 -0.328 -2.879 1.00 87.88 98 GLN A N 1
ATOM 721 C CA . GLN A 1 98 ? 21.275 0.715 -1.993 1.00 87.88 98 GLN A CA 1
ATOM 722 C C . GLN A 1 98 ? 21.681 2.131 -2.434 1.00 87.88 98 GLN A C 1
ATOM 724 O O . GLN A 1 98 ? 21.370 3.114 -1.762 1.00 87.88 98 GLN A O 1
ATOM 729 N N . LYS A 1 99 ? 22.413 2.266 -3.548 1.00 94.12 99 LYS A N 1
ATOM 730 C CA . LYS A 1 99 ? 22.866 3.571 -4.035 1.00 94.12 99 LYS A CA 1
ATOM 731 C C . LYS A 1 99 ? 21.714 4.299 -4.720 1.00 94.12 99 LYS A C 1
ATOM 733 O O . LYS A 1 99 ? 21.114 3.778 -5.655 1.00 94.12 99 LYS A O 1
ATOM 738 N N . ALA A 1 100 ? 21.484 5.549 -4.323 1.00 91.94 100 ALA A N 1
ATOM 739 C CA . ALA A 1 100 ? 20.414 6.381 -4.877 1.00 91.94 100 ALA A CA 1
ATOM 740 C C . ALA A 1 100 ? 20.483 6.527 -6.410 1.00 91.94 100 ALA A C 1
ATOM 742 O O . ALA A 1 100 ? 19.452 6.535 -7.073 1.00 91.94 100 ALA A O 1
ATOM 743 N N . PHE A 1 101 ? 21.689 6.611 -6.983 1.00 95.81 101 PHE A N 1
ATOM 744 C CA . PHE A 1 101 ? 21.865 6.704 -8.436 1.00 95.81 101 PHE A CA 1
ATOM 745 C C . PHE A 1 101 ? 21.403 5.434 -9.170 1.00 95.81 101 PHE A C 1
ATOM 747 O O . PHE A 1 101 ? 20.692 5.537 -10.166 1.00 95.81 101 PHE A O 1
ATOM 754 N N . ASP A 1 102 ? 21.742 4.252 -8.651 1.00 96.44 102 ASP A N 1
ATOM 755 C CA . ASP A 1 102 ? 21.358 2.966 -9.247 1.00 96.44 102 ASP A CA 1
ATOM 756 C C . ASP A 1 102 ? 19.839 2.762 -9.168 1.00 96.44 102 ASP A C 1
ATOM 758 O O . ASP A 1 102 ? 19.201 2.367 -10.142 1.00 96.44 102 ASP A O 1
ATOM 762 N N . GLN A 1 103 ? 19.253 3.106 -8.017 1.00 95.94 103 GLN A N 1
ATOM 763 C CA . GLN A 1 103 ? 17.810 3.064 -7.785 1.00 95.94 103 GLN A CA 1
ATOM 764 C C . GLN A 1 103 ? 17.055 4.006 -8.723 1.00 95.94 103 GLN A C 1
ATOM 766 O O . GLN A 1 103 ? 16.051 3.617 -9.317 1.00 95.94 103 GLN A O 1
ATOM 771 N N . LYS A 1 104 ? 17.571 5.225 -8.913 1.00 96.25 104 LYS A N 1
ATOM 772 C CA . LYS A 1 104 ? 17.014 6.190 -9.861 1.00 96.25 104 LYS A CA 1
ATOM 773 C C . LYS A 1 104 ? 17.073 5.669 -11.298 1.00 96.25 104 LYS A C 1
ATOM 775 O O . LYS A 1 104 ? 16.064 5.727 -11.992 1.00 96.25 104 LYS A O 1
ATOM 780 N N . ALA A 1 105 ? 18.215 5.126 -11.723 1.00 97.75 105 ALA A N 1
ATOM 781 C CA . ALA A 1 105 ? 18.378 4.578 -13.068 1.00 97.75 105 ALA A CA 1
ATOM 782 C C . ALA A 1 105 ? 17.404 3.417 -13.339 1.00 97.75 105 ALA A C 1
ATOM 784 O O . ALA A 1 105 ? 16.752 3.384 -14.382 1.00 97.75 105 ALA A O 1
ATOM 785 N N . LEU A 1 106 ? 17.249 2.498 -12.379 1.00 97.88 106 LEU A N 1
ATOM 786 C CA . LEU A 1 106 ? 16.296 1.394 -12.492 1.00 97.88 106 LEU A CA 1
ATOM 787 C C . LEU A 1 106 ? 14.842 1.891 -12.523 1.00 97.88 106 LEU A C 1
ATOM 789 O O . LEU A 1 106 ? 14.063 1.449 -13.365 1.00 97.88 106 LEU A O 1
ATOM 793 N N . LYS A 1 107 ? 14.485 2.839 -11.649 1.00 97.62 107 LYS A N 1
ATOM 794 C CA . LYS A 1 107 ? 13.154 3.459 -11.615 1.00 97.62 107 LYS A CA 1
ATOM 795 C C . LYS A 1 107 ? 12.805 4.113 -12.955 1.00 97.62 107 LYS A C 1
ATOM 797 O O . LYS A 1 107 ? 11.721 3.891 -13.487 1.00 97.62 107 LYS A O 1
ATOM 802 N N . GLU A 1 108 ? 13.725 4.878 -13.537 1.00 98.12 108 GLU A N 1
ATOM 803 C CA . GLU A 1 108 ? 13.531 5.515 -14.846 1.00 98.12 108 GLU A CA 1
ATOM 804 C C . GLU A 1 108 ? 13.355 4.484 -15.971 1.00 98.12 108 GLU A C 1
ATOM 806 O O . GLU A 1 108 ? 12.474 4.645 -16.818 1.00 98.12 108 GLU A O 1
ATOM 811 N N . ALA A 1 109 ? 14.129 3.396 -15.955 1.00 98.50 109 ALA A N 1
ATOM 812 C CA . ALA A 1 109 ? 14.007 2.322 -16.937 1.00 98.50 109 ALA A CA 1
ATOM 813 C C . ALA A 1 109 ? 12.666 1.576 -16.833 1.00 98.50 109 ALA A C 1
ATOM 815 O O . ALA A 1 109 ? 12.010 1.347 -17.852 1.00 98.50 109 ALA A O 1
ATOM 816 N N . ILE A 1 110 ? 12.227 1.245 -15.613 1.00 98.56 110 ILE A N 1
ATOM 817 C CA . ILE A 1 110 ? 10.919 0.624 -15.362 1.00 98.56 110 ILE A CA 1
ATOM 818 C C . ILE A 1 110 ? 9.796 1.555 -15.827 1.00 98.56 110 ILE A C 1
ATOM 820 O O . ILE A 1 110 ? 8.905 1.118 -16.554 1.00 98.56 110 ILE A O 1
ATOM 824 N N . ALA A 1 111 ? 9.864 2.844 -15.478 1.00 98.56 111 ALA A N 1
ATOM 825 C CA . ALA A 1 111 ? 8.883 3.837 -15.907 1.00 98.56 111 ALA A CA 1
ATOM 826 C C . ALA A 1 111 ? 8.812 3.959 -17.433 1.00 98.56 111 ALA A C 1
ATOM 828 O O . ALA A 1 111 ? 7.718 4.032 -17.990 1.00 98.56 111 ALA A O 1
ATOM 829 N N . GLY A 1 112 ? 9.965 3.954 -18.109 1.00 98.44 112 GLY A N 1
ATOM 830 C CA . GLY A 1 112 ? 10.039 3.952 -19.566 1.00 98.44 112 GLY A CA 1
ATOM 831 C C . GLY A 1 112 ? 9.322 2.747 -20.167 1.00 98.44 112 GLY A C 1
ATOM 832 O O . GLY A 1 112 ? 8.444 2.923 -21.003 1.00 98.44 112 GLY A O 1
ATOM 833 N N . LYS A 1 113 ? 9.624 1.537 -19.677 1.00 98.44 113 LYS A N 1
ATOM 834 C CA . LYS A 1 113 ? 8.981 0.308 -20.159 1.00 98.44 113 LYS A CA 1
ATOM 835 C C . LYS A 1 113 ? 7.483 0.307 -19.907 1.00 98.44 113 LYS A C 1
ATOM 837 O O . LYS A 1 113 ? 6.727 0.056 -20.835 1.00 98.44 113 LYS A O 1
ATOM 842 N N . ILE A 1 114 ? 7.039 0.605 -18.686 1.00 98.62 114 ILE A N 1
ATOM 843 C CA . ILE A 1 114 ? 5.615 0.549 -18.326 1.00 98.62 114 ILE A CA 1
ATOM 844 C C . ILE A 1 114 ? 4.779 1.536 -19.161 1.00 98.62 114 ILE A C 1
ATOM 846 O O . ILE A 1 114 ? 3.647 1.220 -19.530 1.00 98.62 114 ILE A O 1
ATOM 850 N N . ARG A 1 115 ? 5.338 2.683 -19.558 1.00 98.50 115 ARG A N 1
ATOM 851 C CA . ARG A 1 115 ? 4.654 3.651 -20.433 1.00 98.50 115 ARG A CA 1
ATOM 852 C C . ARG A 1 115 ? 4.440 3.182 -21.873 1.00 98.50 115 ARG A C 1
ATOM 854 O O . ARG A 1 115 ? 3.670 3.816 -22.586 1.00 98.50 115 ARG A O 1
ATOM 861 N N . ASP A 1 116 ? 5.062 2.090 -22.311 1.00 98.19 116 ASP A N 1
ATOM 862 C CA . ASP A 1 116 ? 4.934 1.613 -23.695 1.00 98.19 116 ASP A CA 1
ATOM 863 C C . ASP A 1 116 ? 3.592 0.908 -23.975 1.00 98.19 116 ASP A C 1
ATOM 865 O O . ASP A 1 116 ? 3.209 0.732 -25.139 1.00 98.19 116 ASP A O 1
ATOM 869 N N . LYS A 1 117 ? 2.867 0.482 -22.930 1.00 98.62 117 LYS A N 1
ATOM 870 C CA . LYS A 1 117 ? 1.636 -0.318 -23.052 1.00 98.62 117 LYS A CA 1
ATOM 871 C C . LYS A 1 117 ? 0.525 0.165 -22.131 1.00 98.62 117 LYS A C 1
ATOM 873 O O . LYS A 1 117 ? 0.786 0.801 -21.110 1.00 98.62 117 LYS A O 1
ATOM 878 N N . ASP A 1 118 ? -0.707 -0.171 -22.496 1.00 98.62 118 ASP A N 1
ATOM 879 C CA . ASP A 1 118 ? -1.885 0.113 -21.673 1.00 98.62 118 ASP A CA 1
ATOM 880 C C . ASP A 1 118 ? -1.958 -0.852 -20.480 1.00 98.62 118 ASP A C 1
ATOM 882 O O . ASP A 1 118 ? -1.380 -1.946 -20.497 1.00 98.62 118 ASP A O 1
ATOM 886 N N . LEU A 1 119 ? -2.719 -0.491 -19.444 1.00 98.44 119 LEU A N 1
ATOM 887 C CA . LEU A 1 119 ? -2.869 -1.325 -18.248 1.00 98.44 119 LEU A CA 1
ATOM 888 C C . LEU A 1 119 ? -3.372 -2.742 -18.564 1.00 98.44 119 LEU A C 1
ATOM 890 O O . LEU A 1 119 ? -2.949 -3.706 -17.927 1.00 98.44 119 LEU A O 1
ATOM 894 N N . ALA A 1 120 ? -4.280 -2.893 -19.531 1.00 97.94 120 ALA A N 1
ATOM 895 C CA . ALA A 1 120 ? -4.826 -4.198 -19.910 1.00 97.94 120 ALA A CA 1
ATOM 896 C C . ALA A 1 120 ? -3.754 -5.137 -20.493 1.00 97.94 120 ALA A C 1
ATOM 898 O O . ALA A 1 120 ? -3.738 -6.330 -20.185 1.00 97.94 120 ALA A O 1
ATOM 899 N N . GLU A 1 121 ? -2.827 -4.598 -21.289 1.00 98.31 121 GLU A N 1
ATOM 900 C CA . GLU A 1 121 ? -1.703 -5.365 -21.831 1.00 98.31 121 GLU A CA 1
ATOM 901 C C . GLU A 1 121 ? -0.767 -5.812 -20.703 1.00 98.31 121 GLU A C 1
ATOM 903 O O . GLU A 1 121 ? -0.385 -6.980 -20.643 1.00 98.31 121 GLU A O 1
ATOM 908 N N . TRP A 1 122 ? -0.443 -4.911 -19.769 1.00 98.31 122 TRP A N 1
ATOM 909 C CA . TRP A 1 122 ? 0.404 -5.248 -18.625 1.00 98.31 122 TRP A CA 1
ATOM 910 C C . TRP A 1 122 ? -0.217 -6.281 -17.702 1.00 98.31 122 TRP A C 1
ATOM 912 O O . TRP A 1 122 ? 0.477 -7.205 -17.293 1.00 98.31 122 TRP A O 1
ATOM 922 N N . GLN A 1 123 ? -1.515 -6.175 -17.420 1.00 96.81 123 GLN A N 1
ATOM 923 C CA . GLN A 1 123 ? -2.230 -7.196 -16.657 1.00 96.81 123 GLN A CA 1
ATOM 924 C C . GLN A 1 123 ? -2.106 -8.568 -17.323 1.00 96.81 123 GLN A C 1
ATOM 926 O O . GLN A 1 123 ? -1.857 -9.551 -16.637 1.00 96.81 123 GLN A O 1
ATOM 931 N N . SER A 1 124 ? -2.207 -8.643 -18.655 1.00 97.19 124 SER A N 1
ATOM 932 C CA . SER A 1 124 ? -2.010 -9.904 -19.375 1.00 97.19 124 SER A CA 1
ATOM 933 C C . SER A 1 124 ? -0.562 -10.402 -19.334 1.00 97.19 124 SER A C 1
ATOM 935 O O . SER A 1 124 ? -0.351 -11.610 -19.310 1.00 97.19 124 SER A O 1
ATOM 937 N N . ILE A 1 125 ? 0.429 -9.507 -19.365 1.00 97.50 125 ILE A N 1
ATOM 938 C CA . ILE A 1 125 ? 1.857 -9.865 -19.344 1.00 97.50 125 ILE A CA 1
ATOM 939 C C . ILE A 1 125 ? 2.283 -10.354 -17.956 1.00 97.50 125 ILE A C 1
ATOM 941 O O . ILE A 1 125 ? 2.990 -11.355 -17.842 1.00 97.50 125 ILE A O 1
ATOM 945 N N . PHE A 1 126 ? 1.844 -9.661 -16.905 1.00 97.31 126 PHE A N 1
ATOM 946 C CA . PHE A 1 126 ? 2.131 -10.016 -15.518 1.00 97.31 126 PHE A CA 1
ATOM 947 C C . PHE A 1 126 ? 1.200 -11.107 -14.975 1.00 97.31 126 PHE A C 1
ATOM 949 O O . PHE A 1 126 ? 1.467 -11.649 -13.904 1.00 97.31 126 PHE A O 1
ATOM 956 N N . ALA A 1 127 ? 0.152 -11.497 -15.711 1.00 94.25 127 ALA A N 1
ATOM 957 C CA . ALA A 1 127 ? -0.698 -12.623 -15.338 1.00 94.25 127 ALA A CA 1
ATOM 958 C C . ALA A 1 127 ? 0.143 -13.899 -15.166 1.00 94.25 127 ALA A C 1
ATOM 960 O O . ALA A 1 127 ? 0.755 -14.406 -16.107 1.00 94.25 127 ALA A O 1
ATOM 961 N N . GLY A 1 128 ? 0.172 -14.425 -13.940 1.00 90.00 128 GLY A N 1
ATOM 962 C CA . GLY A 1 128 ? 0.954 -15.613 -13.591 1.00 90.00 128 GLY A CA 1
ATOM 963 C C . GLY A 1 128 ? 2.457 -15.369 -13.412 1.00 90.00 128 GLY A C 1
ATOM 964 O O . GLY A 1 128 ? 3.190 -16.330 -13.181 1.00 90.00 128 GLY A O 1
ATOM 965 N N . GLN A 1 129 ? 2.925 -14.119 -13.490 1.00 93.38 129 GLN A N 1
ATOM 966 C CA . GLN A 1 129 ? 4.287 -13.758 -13.108 1.00 93.38 129 GLN A CA 1
ATOM 967 C C . GLN A 1 129 ? 4.340 -13.454 -11.615 1.00 93.38 129 GLN A C 1
ATOM 969 O O . GLN A 1 129 ? 3.677 -12.544 -11.124 1.00 93.38 129 GLN A O 1
ATOM 974 N N . ASP A 1 130 ? 5.186 -14.183 -10.898 1.00 92.12 130 ASP A N 1
ATOM 975 C CA . ASP A 1 130 ? 5.459 -13.914 -9.489 1.00 92.12 130 ASP A CA 1
ATOM 976 C C . ASP A 1 130 ? 6.499 -12.788 -9.379 1.00 92.12 130 ASP A C 1
ATOM 978 O O . ASP A 1 130 ? 7.697 -13.024 -9.213 1.00 92.12 130 ASP A O 1
ATOM 982 N N . ALA A 1 131 ? 6.048 -11.558 -9.638 1.00 95.06 131 ALA A N 1
ATOM 983 C CA . ALA A 1 131 ? 6.888 -10.362 -9.698 1.00 95.06 131 ALA A CA 1
ATOM 984 C C . ALA A 1 131 ? 6.408 -9.238 -8.768 1.00 95.06 131 ALA A C 1
ATOM 986 O O . ALA A 1 131 ? 6.991 -8.162 -8.807 1.00 95.06 131 ALA A O 1
ATOM 987 N N . CYS A 1 132 ? 5.380 -9.447 -7.938 1.00 96.25 132 CYS A N 1
ATOM 988 C CA . CYS A 1 132 ? 4.805 -8.413 -7.061 1.00 96.25 132 CYS A CA 1
ATOM 989 C C . CYS A 1 132 ? 4.417 -7.121 -7.813 1.00 96.25 132 CYS A C 1
ATOM 991 O O . CYS A 1 132 ? 4.780 -6.023 -7.391 1.00 96.25 132 CYS A O 1
ATOM 993 N N . VAL A 1 133 ? 3.714 -7.254 -8.942 1.00 97.88 133 VAL A N 1
ATOM 994 C CA . VAL A 1 133 ? 3.189 -6.127 -9.730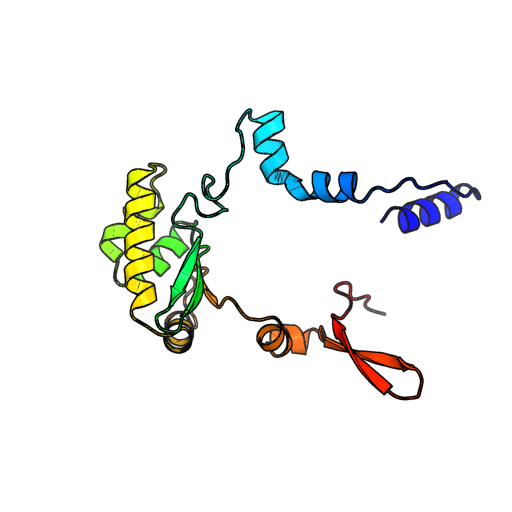 1.00 97.88 133 VAL A CA 1
ATOM 995 C C . VAL A 1 133 ? 1.680 -6.259 -9.824 1.00 97.88 133 VAL A C 1
ATOM 997 O O . VAL A 1 133 ? 1.195 -7.309 -10.231 1.00 97.88 133 VAL A O 1
ATOM 1000 N N . GLU A 1 134 ? 0.946 -5.205 -9.480 1.00 96.88 134 GLU A N 1
ATOM 1001 C CA . GLU A 1 134 ? -0.520 -5.228 -9.471 1.00 96.88 134 GLU A CA 1
ATOM 1002 C C . GLU A 1 134 ? -1.108 -3.959 -10.109 1.00 96.88 134 GLU A C 1
ATOM 1004 O O . GLU A 1 134 ? -0.509 -2.881 -10.036 1.00 96.88 134 GLU A O 1
ATOM 1009 N N . PRO A 1 135 ? -2.293 -4.037 -10.740 1.00 97.50 135 PRO A N 1
ATOM 1010 C CA . PRO A 1 135 ? -2.993 -2.856 -11.218 1.00 97.50 135 PRO A CA 1
ATOM 1011 C C . PRO A 1 135 ? -3.503 -2.012 -10.049 1.00 97.50 135 PRO A C 1
ATOM 1013 O O . PRO A 1 135 ? -4.091 -2.517 -9.090 1.00 97.50 135 PRO A O 1
ATOM 1016 N N . VAL A 1 136 ? -3.364 -0.691 -10.160 1.00 98.06 136 VAL A N 1
ATOM 1017 C CA . VAL A 1 136 ? -4.029 0.237 -9.241 1.00 98.06 136 VAL A CA 1
ATOM 1018 C C . VAL A 1 136 ? -5.491 0.363 -9.666 1.00 98.06 136 VAL A C 1
ATOM 1020 O O . VAL A 1 136 ? -5.852 1.118 -10.577 1.00 98.06 136 VAL A O 1
ATOM 1023 N N . LEU A 1 137 ? -6.336 -0.433 -9.017 1.00 97.75 137 LEU A N 1
ATOM 1024 C CA . LEU A 1 137 ? -7.772 -0.450 -9.259 1.00 97.75 137 LEU A CA 1
ATOM 1025 C C . LEU A 1 137 ? -8.456 0.765 -8.629 1.00 97.75 137 LEU A C 1
ATOM 1027 O O . LEU A 1 137 ? -8.158 1.179 -7.508 1.00 97.75 137 LEU A O 1
ATOM 1031 N N . THR A 1 138 ? -9.455 1.288 -9.328 1.00 97.25 138 THR A N 1
ATOM 1032 C CA . THR A 1 138 ? -10.458 2.170 -8.731 1.00 97.25 138 THR A CA 1
ATOM 1033 C C . THR A 1 138 ? -11.307 1.395 -7.719 1.00 97.25 138 THR A C 1
ATOM 1035 O O . THR A 1 138 ? -11.413 0.169 -7.776 1.00 97.25 138 THR A O 1
ATOM 1038 N N . ILE A 1 139 ? -11.994 2.106 -6.820 1.00 96.75 139 ILE A N 1
ATOM 1039 C CA . ILE A 1 139 ? -12.921 1.471 -5.868 1.00 96.75 139 ILE A CA 1
ATOM 1040 C C . ILE A 1 139 ? -14.020 0.680 -6.591 1.00 96.75 139 ILE A C 1
ATOM 1042 O O . ILE A 1 139 ? -14.378 -0.406 -6.144 1.00 96.75 139 ILE A O 1
ATOM 1046 N N . SER A 1 140 ? -14.526 1.185 -7.720 1.00 96.94 140 SER A N 1
ATOM 1047 C CA . SER A 1 140 ? -15.548 0.497 -8.516 1.00 96.94 140 SER A CA 1
ATOM 1048 C C . SER A 1 140 ? -15.025 -0.794 -9.149 1.00 96.94 140 SER A C 1
ATOM 1050 O O . SER A 1 140 ? -15.719 -1.803 -9.121 1.00 96.94 140 SER A O 1
ATOM 1052 N N . GLU A 1 141 ? -13.799 -0.799 -9.678 1.00 97.19 141 GLU A N 1
ATOM 1053 C CA . GLU A 1 141 ? -13.173 -2.018 -10.214 1.00 97.19 141 GLU A CA 1
ATOM 1054 C C . GLU A 1 141 ? -12.862 -3.019 -9.092 1.00 97.19 141 GLU A C 1
ATOM 1056 O O . GLU A 1 141 ? -13.168 -4.204 -9.215 1.00 97.19 141 GLU A O 1
ATOM 1061 N N . ALA A 1 142 ? -12.325 -2.543 -7.963 1.00 97.12 142 ALA A N 1
ATOM 1062 C CA . ALA A 1 142 ? -12.051 -3.373 -6.795 1.00 97.12 142 ALA A CA 1
ATOM 1063 C C . ALA A 1 142 ? -13.339 -4.015 -6.248 1.00 97.12 142 ALA A C 1
ATOM 1065 O O . ALA A 1 142 ? -13.358 -5.210 -5.963 1.00 97.12 142 ALA A O 1
ATOM 1066 N N . ALA A 1 143 ? -14.443 -3.268 -6.172 1.00 96.88 143 ALA A N 1
ATOM 1067 C CA . ALA A 1 143 ? -15.753 -3.782 -5.767 1.00 96.88 143 ALA A CA 1
ATOM 1068 C C . ALA A 1 143 ? -16.224 -4.968 -6.629 1.00 96.88 143 ALA A C 1
ATOM 1070 O O . ALA A 1 143 ? -16.933 -5.847 -6.133 1.00 96.88 143 ALA A O 1
ATOM 1071 N N . GLU A 1 144 ? -15.802 -5.017 -7.894 1.00 97.25 144 GLU A N 1
ATOM 1072 C CA . GLU A 1 144 ? -16.135 -6.099 -8.814 1.00 97.25 144 GLU A CA 1
ATOM 1073 C C . GLU A 1 144 ? -15.092 -7.235 -8.844 1.00 97.25 144 GLU A C 1
ATOM 1075 O O . GLU A 1 144 ? -15.354 -8.285 -9.443 1.00 97.25 144 GLU A O 1
ATOM 1080 N N . HIS A 1 145 ? -13.948 -7.068 -8.168 1.00 97.00 145 HIS A N 1
ATOM 1081 C CA . HIS A 1 145 ? -12.847 -8.028 -8.151 1.00 97.00 145 HIS A CA 1
ATOM 1082 C C . HIS A 1 145 ? -13.291 -9.391 -7.579 1.00 97.00 145 HIS A C 1
ATOM 1084 O O . HIS A 1 145 ? -13.939 -9.427 -6.522 1.00 97.00 145 HIS A O 1
ATOM 1090 N N . PRO A 1 146 ? -12.903 -10.531 -8.196 1.00 96.38 146 PRO A N 1
ATOM 1091 C CA . PRO A 1 146 ? -13.351 -11.863 -7.779 1.00 96.38 146 PRO A CA 1
ATOM 1092 C C . PRO A 1 146 ? -13.141 -12.147 -6.290 1.00 96.38 146 PRO A C 1
ATOM 1094 O O . PRO A 1 146 ? -14.034 -12.676 -5.631 1.00 96.38 146 PRO A O 1
ATOM 1097 N N . GLN A 1 147 ? -12.005 -11.721 -5.730 1.00 96.19 147 GLN A N 1
ATOM 1098 C CA . GLN A 1 147 ? -11.714 -11.897 -4.306 1.00 96.19 147 GLN A CA 1
ATOM 1099 C C . GLN A 1 147 ? -12.661 -11.093 -3.404 1.00 96.19 147 GLN A C 1
ATOM 1101 O O . GLN A 1 147 ? -13.099 -11.599 -2.372 1.00 96.19 147 GLN A O 1
ATOM 1106 N N . LEU A 1 148 ? -13.003 -9.851 -3.764 1.00 96.88 148 LEU A N 1
ATOM 1107 C CA . LEU A 1 148 ? -13.899 -9.024 -2.949 1.00 96.88 148 LEU A CA 1
ATOM 1108 C C . LEU A 1 148 ? -15.354 -9.498 -3.053 1.00 96.88 148 LEU A C 1
ATOM 1110 O O . LEU A 1 148 ? -16.054 -9.502 -2.036 1.00 96.88 148 LEU A O 1
ATOM 1114 N N . LYS A 1 149 ? -15.769 -10.012 -4.219 1.00 96.62 149 LYS A N 1
ATOM 1115 C CA . LYS A 1 149 ? -17.049 -10.722 -4.390 1.00 96.62 149 LYS A CA 1
ATOM 1116 C C . LYS A 1 149 ? -17.115 -12.000 -3.564 1.00 96.62 149 LYS A C 1
ATOM 1118 O O . LYS A 1 149 ? -18.052 -12.166 -2.789 1.00 96.62 149 LYS A O 1
ATOM 1123 N N . ALA A 1 150 ? -16.107 -12.867 -3.669 1.00 96.38 150 ALA A N 1
ATOM 1124 C CA . ALA A 1 150 ? -16.030 -14.114 -2.904 1.00 96.38 150 ALA A CA 1
ATOM 1125 C C . ALA A 1 150 ? -16.063 -13.859 -1.391 1.00 96.38 150 ALA A C 1
ATOM 1127 O O . ALA A 1 150 ? -16.629 -14.636 -0.626 1.00 96.38 150 ALA A O 1
ATOM 1128 N N . ARG A 1 151 ? -15.493 -12.730 -0.958 1.00 95.50 151 ARG A N 1
ATOM 1129 C CA . ARG A 1 151 ? -15.517 -12.290 0.436 1.00 95.50 151 ARG A CA 1
ATOM 1130 C C . ARG A 1 151 ? -16.737 -11.457 0.813 1.00 95.50 151 ARG A C 1
ATOM 1132 O O . ARG A 1 151 ? -16.766 -11.003 1.952 1.00 95.50 151 ARG A O 1
ATOM 1139 N N . GLY A 1 152 ? -17.708 -11.233 -0.077 1.00 94.88 152 GLY A N 1
ATOM 1140 C CA . GLY A 1 152 ? -18.929 -10.461 0.191 1.00 94.88 152 GLY A CA 1
ATOM 1141 C C . GLY A 1 152 ? -18.658 -9.056 0.738 1.00 94.88 152 GLY A C 1
ATOM 1142 O O . GLY A 1 152 ? -19.304 -8.639 1.699 1.00 94.88 152 GLY A O 1
ATOM 1143 N N . MET A 1 153 ? -17.632 -8.378 0.212 1.00 96.69 153 MET A N 1
ATOM 1144 C CA . MET A 1 153 ? -17.151 -7.086 0.726 1.00 96.69 153 MET A CA 1
ATOM 1145 C C . MET A 1 153 ? -17.940 -5.880 0.211 1.00 96.69 153 MET A C 1
ATOM 1147 O O . MET A 1 153 ? -17.689 -4.762 0.651 1.00 96.69 153 MET A O 1
ATOM 1151 N N . VAL A 1 154 ? -18.909 -6.098 -0.674 1.00 96.81 154 VAL A N 1
ATOM 1152 C CA . VAL A 1 154 ? -19.928 -5.112 -1.037 1.00 96.81 154 VAL A CA 1
ATOM 1153 C C . VAL A 1 154 ? -21.262 -5.649 -0.549 1.00 96.81 154 VAL A C 1
ATOM 1155 O O . VAL A 1 154 ? -21.645 -6.762 -0.908 1.00 96.81 154 VAL A O 1
ATOM 1158 N N . VAL A 1 155 ? -21.939 -4.878 0.295 1.00 95.38 155 VAL A N 1
ATOM 1159 C CA . VAL A 1 155 ? -23.211 -5.257 0.919 1.00 95.38 155 VAL A CA 1
ATOM 1160 C C . VAL A 1 155 ? -24.288 -4.234 0.583 1.00 95.38 155 VAL A C 1
ATOM 1162 O O . VAL A 1 155 ? -23.985 -3.060 0.379 1.00 95.38 155 VAL A O 1
ATOM 1165 N N . GLU A 1 156 ? -25.540 -4.677 0.540 1.00 95.50 156 GLU A N 1
ATOM 1166 C CA . GLU A 1 156 ? -26.709 -3.801 0.460 1.00 95.50 156 GLU A CA 1
ATOM 1167 C C . GLU A 1 156 ? -27.219 -3.530 1.877 1.00 95.50 156 GLU A C 1
ATOM 1169 O O . GLU A 1 156 ? -27.521 -4.465 2.622 1.00 95.50 156 GLU A O 1
ATOM 1174 N N . ALA A 1 157 ? -27.316 -2.258 2.252 1.00 93.06 157 ALA A N 1
ATOM 1175 C CA . ALA A 1 157 ? -27.874 -1.818 3.525 1.00 93.06 157 ALA A CA 1
ATOM 1176 C C . ALA A 1 157 ? -29.163 -1.022 3.290 1.00 93.06 157 ALA A C 1
ATOM 1178 O O . ALA A 1 157 ? -29.220 -0.190 2.384 1.00 93.06 157 ALA A O 1
ATOM 1179 N N . ASP A 1 158 ? -30.189 -1.260 4.106 1.00 93.31 158 ASP A N 1
ATOM 1180 C CA . ASP A 1 158 ? -31.419 -0.464 4.079 1.00 93.31 158 ASP A CA 1
ATOM 1181 C C . ASP A 1 158 ? -31.135 0.929 4.660 1.00 93.31 158 ASP A C 1
ATOM 1183 O O . ASP A 1 158 ? -30.716 1.059 5.814 1.00 93.31 158 ASP A O 1
ATOM 1187 N N . ARG A 1 159 ? -31.342 1.978 3.856 1.00 93.75 159 ARG A N 1
ATOM 1188 C CA . ARG A 1 159 ? -31.197 3.380 4.291 1.00 93.75 159 ARG A CA 1
ATOM 1189 C C . ARG A 1 159 ? -32.519 4.007 4.754 1.00 93.75 159 ARG A C 1
ATOM 1191 O O . ARG A 1 159 ? -32.570 5.213 4.989 1.00 93.75 159 ARG A O 1
ATOM 1198 N N . GLY A 1 160 ? -33.577 3.206 4.870 1.00 90.94 160 GLY A N 1
ATOM 1199 C CA . GLY A 1 160 ? -34.934 3.612 5.210 1.00 90.94 160 GLY A CA 1
ATOM 1200 C C . GLY A 1 160 ? -35.844 3.733 3.984 1.00 90.94 160 GLY A C 1
ATOM 1201 O O . GLY A 1 160 ? -35.404 3.980 2.860 1.00 90.94 160 GLY A O 1
ATOM 1202 N N . GLY A 1 161 ? -37.152 3.566 4.209 1.00 89.12 161 GLY A N 1
ATOM 1203 C CA . GLY A 1 161 ? -38.174 3.703 3.163 1.00 89.12 161 GLY A CA 1
ATOM 1204 C C . GLY A 1 161 ? -38.146 2.599 2.100 1.00 89.12 161 GLY A C 1
ATOM 1205 O O . GLY A 1 161 ? -38.632 2.822 0.995 1.00 89.12 161 GLY A O 1
ATOM 1206 N N . GLY A 1 162 ? -37.561 1.435 2.408 1.00 89.69 162 GLY A N 1
ATOM 1207 C CA . GLY A 1 162 ? -37.417 0.318 1.469 1.00 89.69 162 GLY A CA 1
ATOM 1208 C C . GLY A 1 162 ? -36.341 0.539 0.404 1.00 89.69 162 GLY A C 1
ATOM 1209 O O . GLY A 1 162 ? -36.314 -0.181 -0.594 1.00 89.69 162 GLY A O 1
ATOM 1210 N N . VAL A 1 163 ? -35.470 1.538 0.582 1.00 94.12 163 VAL A N 1
ATOM 1211 C CA . VAL A 1 163 ? -34.384 1.815 -0.356 1.00 94.12 163 VAL A CA 1
ATOM 1212 C C . VAL A 1 163 ? -33.100 1.161 0.133 1.00 94.12 163 VAL A C 1
ATOM 1214 O O . VAL A 1 163 ? -32.613 1.460 1.221 1.00 94.12 163 VAL A O 1
ATOM 1217 N N . MET A 1 164 ? -32.514 0.323 -0.716 1.00 95.44 164 MET A N 1
ATOM 1218 C CA . MET A 1 164 ? -31.215 -0.298 -0.469 1.00 95.44 164 MET A CA 1
ATOM 1219 C C . MET A 1 164 ? -30.075 0.588 -0.985 1.00 95.44 164 MET A C 1
ATOM 1221 O O . MET A 1 164 ? -30.237 1.332 -1.958 1.00 95.44 164 MET A O 1
ATOM 1225 N N . GLN A 1 165 ? -28.924 0.526 -0.321 1.00 95.69 165 GLN A N 1
ATOM 1226 C CA . GLN A 1 165 ? -27.707 1.224 -0.711 1.00 95.69 165 GLN A CA 1
ATOM 1227 C C . GLN A 1 165 ? -26.482 0.317 -0.571 1.00 95.69 165 GLN A C 1
ATOM 1229 O O . GLN A 1 165 ? -26.224 -0.242 0.497 1.00 95.69 165 GLN A O 1
ATOM 1234 N N . ARG A 1 166 ? -25.659 0.282 -1.625 1.00 95.25 166 ARG A N 1
ATOM 1235 C CA . ARG A 1 166 ? -24.342 -0.369 -1.624 1.00 95.25 166 ARG A CA 1
ATOM 1236 C C . ARG A 1 166 ? -23.384 0.300 -0.642 1.00 95.25 166 ARG A C 1
ATOM 1238 O O . ARG A 1 166 ? -23.205 1.519 -0.676 1.00 95.25 166 ARG A O 1
ATOM 1245 N N . GLN A 1 167 ? -22.722 -0.505 0.183 1.00 95.56 167 GLN A N 1
ATOM 1246 C CA . GLN A 1 167 ? -21.710 -0.075 1.149 1.00 95.56 167 GLN A CA 1
ATOM 1247 C C . GLN A 1 167 ? -20.575 -1.106 1.260 1.00 95.56 167 GLN A C 1
ATOM 1249 O O . GLN A 1 167 ? -20.709 -2.253 0.824 1.00 95.56 167 GLN A O 1
ATOM 1254 N N . LEU A 1 168 ? -19.447 -0.697 1.853 1.00 95.81 168 LEU A N 1
ATOM 1255 C CA . LEU A 1 168 ? -18.353 -1.613 2.178 1.00 95.81 168 LEU A CA 1
ATOM 1256 C C . LEU A 1 168 ? -18.768 -2.539 3.329 1.00 95.81 168 LEU A C 1
ATOM 1258 O O . LEU A 1 168 ? -19.262 -2.091 4.362 1.00 95.81 168 LEU A O 1
ATOM 1262 N N . GLY A 1 169 ? -18.551 -3.837 3.146 1.00 94.19 169 GLY A N 1
ATOM 1263 C CA . GLY A 1 169 ? -18.815 -4.854 4.154 1.00 94.19 169 GLY A CA 1
ATOM 1264 C C . GLY A 1 169 ? -17.823 -4.806 5.318 1.00 94.19 169 GLY A C 1
ATOM 1265 O O . GLY A 1 169 ? -16.706 -4.299 5.203 1.00 94.19 169 GLY A O 1
ATOM 1266 N N . CYS A 1 170 ? -18.214 -5.395 6.450 1.00 94.06 170 CYS A N 1
ATOM 1267 C CA . CYS A 1 170 ? -17.319 -5.558 7.593 1.00 94.06 170 CYS A CA 1
ATOM 1268 C C . CYS A 1 170 ? -16.145 -6.483 7.232 1.00 94.06 170 CYS A C 1
ATOM 1270 O O . CYS A 1 170 ? -16.346 -7.618 6.792 1.00 94.06 170 CYS A O 1
ATOM 1272 N N . ALA A 1 171 ? -14.916 -6.019 7.473 1.00 94.44 171 ALA A N 1
ATOM 1273 C CA . ALA A 1 171 ? -13.705 -6.806 7.241 1.00 94.44 171 ALA A CA 1
ATOM 1274 C C . ALA A 1 171 ? -13.556 -7.990 8.220 1.00 94.44 171 ALA A C 1
ATOM 1276 O O . ALA A 1 171 ? -12.803 -8.928 7.950 1.00 94.44 171 ALA A O 1
ATOM 1277 N N . ILE A 1 172 ? -14.281 -7.967 9.344 1.00 93.38 172 ILE A N 1
ATOM 1278 C CA . ILE A 1 172 ? -14.266 -9.016 10.364 1.00 93.38 172 ILE A CA 1
ATOM 1279 C C . ILE A 1 172 ? -15.418 -9.988 10.096 1.00 93.38 172 ILE A C 1
ATOM 1281 O O . ILE A 1 172 ? -16.590 -9.608 10.100 1.00 93.38 172 ILE A O 1
ATOM 1285 N N . ARG A 1 173 ? -15.081 -11.263 9.885 1.00 90.00 173 ARG A N 1
ATOM 1286 C CA . ARG A 1 173 ? -16.047 -12.356 9.730 1.00 90.00 173 ARG A CA 1
ATOM 1287 C C . ARG A 1 173 ? -16.064 -13.185 11.007 1.00 90.00 173 ARG A C 1
ATOM 1289 O O . ARG A 1 173 ? -15.042 -13.743 11.392 1.00 90.00 173 ARG A O 1
ATOM 1296 N N . PHE A 1 174 ? -17.226 -13.280 11.635 1.00 88.75 174 PHE A N 1
ATOM 1297 C CA . PHE A 1 174 ? -17.456 -14.214 12.729 1.00 88.75 174 PHE A CA 1
ATOM 1298 C C . PHE A 1 174 ? -18.045 -15.486 12.129 1.00 88.75 174 PHE A C 1
ATOM 1300 O O . PHE A 1 174 ? -19.125 -15.453 11.543 1.00 88.75 174 PHE A O 1
ATOM 1307 N N . GLY A 1 175 ? -17.310 -16.592 12.215 1.00 84.56 175 GLY A N 1
ATOM 1308 C CA . GLY A 1 175 ? -17.872 -17.903 11.917 1.00 84.56 175 GLY A CA 1
ATOM 1309 C C . GLY A 1 175 ? -18.735 -18.349 13.092 1.00 84.56 175 GLY A C 1
ATOM 1310 O O . GLY A 1 175 ? -18.266 -18.335 14.229 1.00 84.56 175 GLY A O 1
ATOM 1311 N N . ALA A 1 176 ? -19.976 -18.742 12.829 1.00 60.09 176 ALA A N 1
ATOM 1312 C CA . ALA A 1 176 ? -20.697 -19.602 13.753 1.00 60.09 176 ALA A CA 1
ATOM 1313 C C . ALA A 1 176 ? -20.101 -21.014 13.632 1.00 60.09 176 ALA A C 1
ATOM 1315 O O . ALA A 1 176 ? -19.834 -21.479 12.521 1.00 60.09 176 ALA A O 1
ATOM 1316 N N . ARG A 1 177 ? -19.868 -21.682 14.761 1.00 47.91 177 ARG A N 1
ATOM 1317 C CA . ARG A 1 177 ? -20.143 -23.120 14.776 1.00 47.91 177 ARG A CA 1
ATOM 1318 C C . ARG A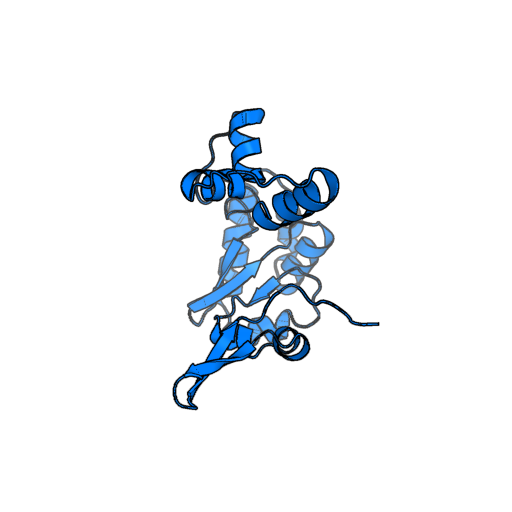 1 177 ? -21.651 -23.298 14.735 1.00 47.91 177 ARG A C 1
ATOM 1320 O O . ARG A 1 177 ? -22.328 -22.465 15.378 1.00 47.91 177 ARG A O 1
#